Protein AF-A0A8H4KH65-F1 (afdb_monomer_lite)

pLDDT: mean 77.65, std 18.25, range [26.5, 96.94]

Organism: NCBI:txid2364996

Foldseek 3Di:
DDDDDDPDDDDDDDPPVPPDPQDADDALQDHPDDGDADQADPDVVSLVVRLVVLLVSLVVLLVVLLVCLLVLNDDPVSLVSSLVVLVVRLVSSLNRLVVHLVVVLVVLVVVLVVVVVVCVVPDDDPVNVVVNVVSVVVSVVVNVVSVVVSVVSSVSSVVSSVVSVVSSVQSNCSSVVDDGPD

Sequence (182 aa):
MVRVLNASEHGDITPHNFENPEFLSFNLLRPEEPIIVPSNYVSHEQMDESIDFVIQQMKDAREEFRIQGAKSLLNTDQVCNTIEMAKIIVEAINMSVQRYYDAREEGLRVRCQREYAAVTKTGLTKHWKRAVITFRYCMDARSKLYSIKRYKRIHDLEDALDKLKKYSQEALFVSAGNEPNW

Structure (mmCIF, N/CA/C/O backbone):
data_AF-A0A8H4KH65-F1
#
_entry.id   AF-A0A8H4KH65-F1
#
loop_
_atom_site.group_PDB
_atom_site.id
_atom_site.type_symbol
_atom_site.label_atom_id
_atom_site.label_alt_id
_atom_site.label_comp_id
_atom_site.label_asym_id
_atom_site.label_entity_id
_atom_site.label_seq_id
_atom_site.pdbx_PDB_ins_code
_atom_site.Cartn_x
_atom_site.Cartn_y
_atom_site.Cartn_z
_atom_site.occupancy
_atom_site.B_iso_or_equiv
_atom_site.auth_seq_id
_atom_site.auth_comp_id
_atom_site.auth_asym_id
_atom_site.auth_atom_id
_atom_site.pdbx_PDB_model_num
ATOM 1 N N . MET A 1 1 ? -13.230 -17.160 0.260 1.00 26.64 1 MET A N 1
ATOM 2 C CA . MET A 1 1 ? -13.417 -16.909 -1.185 1.00 26.64 1 MET A CA 1
ATOM 3 C C . MET A 1 1 ? -12.131 -16.264 -1.690 1.00 26.64 1 MET A C 1
ATOM 5 O O . MET A 1 1 ? -11.896 -15.095 -1.413 1.00 26.64 1 MET A O 1
ATOM 9 N N . VAL A 1 2 ? -11.233 -17.075 -2.251 1.00 3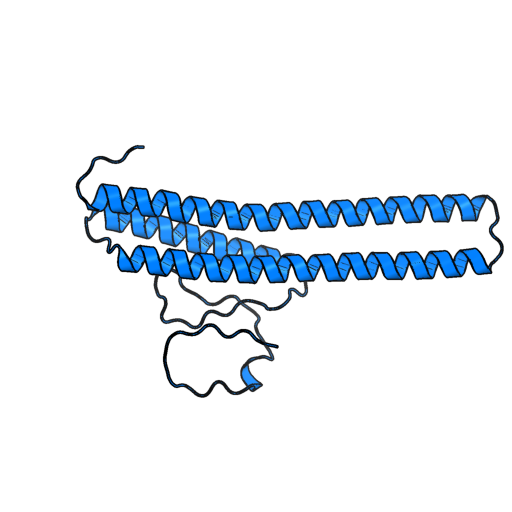6.28 2 VAL A N 1
ATOM 10 C CA . VAL A 1 2 ? -9.889 -16.680 -2.712 1.00 36.28 2 VAL A CA 1
ATOM 11 C C . VAL A 1 2 ? -10.024 -16.157 -4.143 1.00 36.28 2 VAL A C 1
ATOM 13 O O . VAL A 1 2 ? -10.674 -16.811 -4.953 1.00 36.28 2 VAL A O 1
ATOM 16 N N . ARG A 1 3 ? -9.458 -14.988 -4.462 1.00 26.50 3 ARG A N 1
ATOM 17 C CA . ARG A 1 3 ? -9.244 -14.581 -5.859 1.00 26.50 3 ARG A CA 1
ATOM 18 C C . ARG A 1 3 ? -7.805 -14.926 -6.212 1.00 26.50 3 ARG A C 1
ATOM 20 O O . ARG A 1 3 ? -6.888 -14.269 -5.738 1.00 26.50 3 ARG A O 1
ATOM 27 N N . VAL A 1 4 ? -7.647 -15.987 -6.992 1.00 31.11 4 VAL A N 1
ATOM 28 C CA . VAL A 1 4 ? -6.409 -16.321 -7.695 1.00 31.11 4 VAL A CA 1
ATOM 29 C C . VAL A 1 4 ? -6.458 -15.558 -9.016 1.00 31.11 4 VAL A C 1
ATOM 31 O O . VAL A 1 4 ? -7.420 -15.712 -9.766 1.00 31.11 4 VAL A O 1
ATOM 34 N N . LEU A 1 5 ? -5.471 -14.712 -9.283 1.00 30.22 5 LEU A N 1
ATOM 35 C CA . LEU A 1 5 ? -5.220 -14.173 -10.617 1.00 30.22 5 LEU A CA 1
ATOM 36 C C . LEU A 1 5 ? -3.879 -14.750 -11.055 1.00 30.22 5 LEU A C 1
ATOM 38 O O . LEU A 1 5 ? -2.852 -14.199 -10.689 1.00 30.22 5 LEU A O 1
ATOM 42 N N . ASN A 1 6 ? -3.899 -15.868 -11.783 1.00 32.19 6 ASN A N 1
ATOM 43 C CA . ASN A 1 6 ? -2.717 -16.375 -12.476 1.00 32.19 6 ASN A CA 1
ATOM 44 C C . ASN A 1 6 ? -3.044 -16.539 -13.958 1.00 32.19 6 ASN A C 1
ATOM 46 O O . ASN A 1 6 ? -4.013 -17.208 -14.324 1.00 32.19 6 ASN A O 1
ATOM 50 N N . ALA A 1 7 ? -2.216 -15.911 -14.788 1.00 33.25 7 ALA A N 1
ATOM 51 C CA . ALA A 1 7 ? -2.136 -16.184 -16.207 1.00 33.25 7 ALA A CA 1
ATOM 52 C C . ALA A 1 7 ? -1.475 -17.560 -16.411 1.00 33.25 7 ALA A C 1
ATOM 54 O O . ALA A 1 7 ? -0.380 -17.806 -15.920 1.00 33.25 7 ALA A O 1
ATOM 55 N N . SER A 1 8 ? -2.213 -18.430 -17.104 1.00 31.98 8 SER A N 1
ATOM 56 C CA . SER A 1 8 ? -1.814 -19.669 -17.794 1.00 31.98 8 SER A CA 1
ATOM 57 C C . SER A 1 8 ? -1.006 -20.757 -17.055 1.00 31.98 8 SER A C 1
ATOM 59 O O . SER A 1 8 ? 0.205 -20.677 -16.905 1.00 31.98 8 SER A O 1
ATOM 61 N N . GLU A 1 9 ? -1.746 -21.842 -16.787 1.00 35.41 9 GLU A N 1
ATOM 62 C CA . GLU A 1 9 ? -1.430 -23.269 -17.010 1.00 35.41 9 GLU A CA 1
ATOM 63 C C . GLU A 1 9 ? -0.466 -24.054 -16.083 1.00 35.41 9 GLU A C 1
ATOM 65 O O . GLU A 1 9 ? 0.752 -23.967 -16.137 1.00 35.41 9 GLU A O 1
ATOM 70 N N . HIS A 1 10 ? -1.114 -24.964 -15.337 1.00 37.06 10 HIS A N 1
ATOM 71 C CA . HIS A 1 10 ? -0.695 -26.324 -14.955 1.00 37.06 10 HIS A CA 1
ATOM 72 C C . HIS A 1 10 ? 0.472 -26.526 -13.970 1.00 37.06 10 HIS A C 1
ATOM 74 O O . HIS A 1 10 ? 1.540 -27.025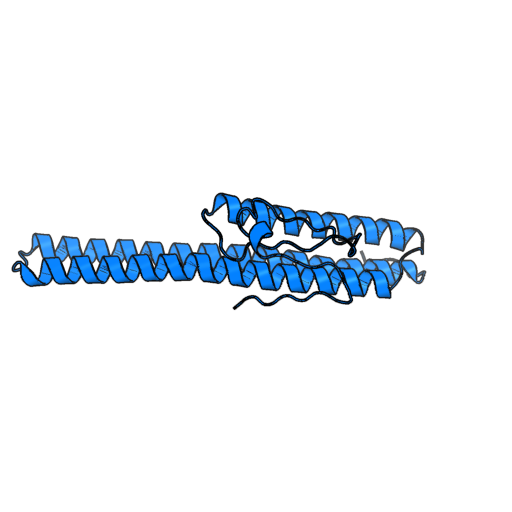 -14.306 1.00 37.06 10 HIS A O 1
ATOM 80 N N . GLY A 1 11 ? 0.151 -26.342 -12.687 1.00 30.42 11 GLY A N 1
ATOM 81 C CA . GLY A 1 11 ? 0.718 -27.107 -11.574 1.00 30.42 11 GLY A CA 1
ATOM 82 C C . GLY A 1 11 ? -0.317 -27.174 -10.452 1.00 30.42 11 GLY A C 1
ATOM 83 O O . GLY A 1 11 ? -0.810 -26.131 -10.030 1.00 30.42 11 GLY A O 1
ATOM 84 N N . ASP A 1 12 ? -0.717 -28.373 -10.026 1.00 30.61 12 ASP A N 1
ATOM 85 C CA . ASP A 1 12 ? -1.780 -28.576 -9.034 1.00 30.61 12 ASP A CA 1
ATOM 86 C C . ASP A 1 12 ? -1.446 -27.894 -7.697 1.00 30.61 12 ASP A C 1
ATOM 88 O O . ASP A 1 12 ? -0.604 -28.342 -6.918 1.00 30.61 12 ASP A O 1
ATOM 92 N N . ILE A 1 13 ? -2.133 -26.784 -7.423 1.00 39.84 13 ILE A N 1
ATOM 93 C CA . ILE A 1 13 ? -2.012 -26.017 -6.182 1.00 39.84 13 ILE A CA 1
ATOM 94 C C . ILE A 1 13 ? -2.867 -26.712 -5.116 1.00 39.84 13 ILE A C 1
ATOM 96 O O . ILE A 1 13 ? -4.071 -26.473 -5.008 1.00 39.84 13 ILE A O 1
ATOM 100 N N . THR A 1 14 ? -2.267 -27.595 -4.317 1.00 32.28 14 THR A N 1
ATOM 101 C CA . THR A 1 14 ? -2.968 -28.234 -3.194 1.00 32.28 14 THR A CA 1
ATOM 102 C C . THR A 1 14 ? -3.148 -27.281 -2.000 1.00 32.28 14 THR A C 1
ATOM 104 O O . THR A 1 14 ? -2.234 -26.517 -1.681 1.00 32.28 14 THR A O 1
ATOM 107 N N . PRO A 1 15 ? -4.281 -27.363 -1.270 1.00 38.44 15 PRO A N 1
ATOM 108 C CA . PRO A 1 15 ? -4.641 -26.455 -0.171 1.00 38.44 15 PRO A CA 1
ATOM 109 C C . PRO A 1 15 ? -3.705 -26.495 1.050 1.00 38.44 15 PRO A C 1
ATOM 111 O O . PRO A 1 15 ? -3.820 -25.640 1.923 1.00 38.44 15 PRO A O 1
ATOM 114 N N . HIS A 1 16 ? -2.756 -27.434 1.106 1.00 30.50 16 HIS A N 1
ATOM 115 C CA . HIS A 1 16 ? -1.819 -27.559 2.224 1.00 30.50 16 HIS A CA 1
ATOM 116 C C . HIS A 1 16 ? -0.706 -26.492 2.231 1.00 30.50 16 HIS A C 1
ATOM 118 O O . HIS A 1 16 ? -0.063 -26.295 3.256 1.00 30.50 16 HIS A O 1
ATOM 124 N N . ASN A 1 17 ? -0.521 -25.744 1.135 1.00 34.38 17 ASN A N 1
ATOM 125 C CA . ASN A 1 17 ? 0.489 -24.678 1.041 1.00 34.38 17 ASN A CA 1
ATOM 126 C C . ASN A 1 17 ? 0.037 -23.329 1.645 1.00 34.38 17 ASN A C 1
ATOM 128 O O . ASN A 1 17 ? 0.788 -22.358 1.605 1.00 34.38 17 ASN A O 1
ATOM 132 N N . PHE A 1 18 ? -1.179 -23.242 2.198 1.00 40.06 18 PHE A N 1
ATOM 133 C CA . PHE A 1 18 ? -1.755 -21.998 2.737 1.00 40.06 18 PHE A CA 1
ATOM 134 C C . PHE A 1 18 ? -1.609 -21.833 4.258 1.00 40.06 18 PHE A C 1
ATOM 136 O O . PHE A 1 18 ? -2.104 -20.851 4.810 1.00 40.06 18 PHE A O 1
ATOM 143 N N . GLU A 1 19 ? -0.938 -22.761 4.944 1.00 32.88 19 GLU A N 1
ATOM 144 C CA . GLU A 1 19 ? -0.814 -22.730 6.409 1.00 32.88 19 GLU A CA 1
ATOM 145 C C . GLU A 1 19 ? 0.396 -21.924 6.917 1.00 32.88 19 GLU A C 1
ATOM 147 O O . GLU A 1 19 ? 0.516 -21.729 8.122 1.00 32.88 19 GLU A O 1
ATOM 152 N N . ASN A 1 20 ? 1.238 -21.378 6.026 1.00 41.12 20 ASN A N 1
ATOM 153 C CA . ASN A 1 20 ? 2.309 -20.438 6.390 1.00 41.12 20 ASN A CA 1
ATOM 154 C C . ASN A 1 20 ? 2.681 -19.479 5.234 1.00 41.12 20 ASN A C 1
ATOM 156 O O . ASN A 1 20 ? 3.575 -19.790 4.448 1.00 41.12 20 ASN A O 1
ATOM 160 N N . PRO A 1 21 ? 2.053 -18.295 5.099 1.00 45.81 21 PRO A N 1
ATOM 161 C CA . PRO A 1 21 ? 2.545 -17.244 4.221 1.00 45.81 21 PRO A CA 1
ATOM 162 C C . PRO A 1 21 ? 3.339 -16.247 5.071 1.00 45.81 21 PRO A C 1
ATOM 164 O O . PRO A 1 21 ? 2.834 -15.171 5.392 1.00 45.81 21 PRO A O 1
ATOM 167 N N . GLU A 1 22 ? 4.544 -16.609 5.517 1.00 49.09 22 GLU A N 1
ATOM 168 C CA . GLU A 1 22 ? 5.315 -15.666 6.338 1.00 49.09 22 GLU A CA 1
ATOM 169 C C . GLU A 1 22 ? 5.869 -14.482 5.530 1.00 49.09 22 GLU A C 1
ATOM 171 O O . GLU A 1 22 ? 6.110 -13.444 6.136 1.00 49.09 22 GLU A O 1
ATOM 176 N N . PHE A 1 23 ? 5.965 -14.529 4.190 1.00 55.19 23 PHE A N 1
ATOM 177 C CA . PHE A 1 23 ? 6.558 -13.417 3.427 1.00 55.19 23 PHE A CA 1
ATOM 178 C C . PHE A 1 23 ? 5.943 -13.171 2.044 1.00 55.19 23 PHE A C 1
ATOM 180 O O . PHE A 1 23 ? 5.405 -14.077 1.405 1.00 55.19 23 PHE A O 1
ATOM 187 N N . LEU A 1 24 ? 6.060 -11.917 1.586 1.00 60.28 24 LEU A N 1
ATOM 188 C CA . LEU A 1 24 ? 5.902 -11.545 0.182 1.00 60.28 24 LEU A CA 1
ATOM 189 C C . LEU A 1 24 ? 7.021 -12.204 -0.635 1.00 60.28 24 LEU A C 1
ATOM 191 O O . LEU A 1 24 ? 8.197 -12.034 -0.321 1.00 60.28 24 LEU A O 1
ATOM 195 N N . SER A 1 25 ? 6.664 -12.905 -1.707 1.00 62.88 25 SER A N 1
ATOM 196 C CA . SER A 1 25 ? 7.619 -13.400 -2.700 1.00 62.88 25 SER A CA 1
ATOM 197 C C . SER A 1 25 ? 7.142 -12.972 -4.078 1.00 62.88 25 SER A C 1
ATOM 199 O O . SER A 1 25 ? 6.142 -13.482 -4.568 1.00 62.88 25 SER A O 1
ATOM 201 N N . PHE A 1 26 ? 7.792 -11.977 -4.671 1.00 68.62 26 PHE A N 1
ATOM 202 C CA . PHE A 1 26 ? 7.617 -11.628 -6.079 1.00 68.62 26 PHE A CA 1
ATOM 203 C C . PHE A 1 26 ? 8.792 -10.770 -6.535 1.00 68.62 26 PHE A C 1
ATOM 205 O O . PHE A 1 26 ? 9.340 -9.979 -5.759 1.00 68.62 26 PHE A O 1
ATOM 212 N N . ASN A 1 27 ? 9.115 -10.852 -7.821 1.00 75.62 27 ASN A N 1
ATOM 213 C CA . ASN A 1 27 ? 10.075 -9.974 -8.462 1.00 75.62 27 ASN A CA 1
ATOM 214 C C . ASN A 1 27 ? 9.400 -9.218 -9.608 1.00 75.62 27 ASN A C 1
ATOM 216 O O . ASN A 1 27 ? 9.026 -9.801 -10.620 1.00 75.62 27 ASN A O 1
ATOM 220 N N . LEU A 1 28 ? 9.269 -7.896 -9.471 1.00 77.25 28 LEU A N 1
ATOM 221 C CA . LEU A 1 28 ? 8.641 -7.055 -10.500 1.00 77.25 28 LEU A CA 1
ATOM 222 C C . LEU A 1 28 ? 9.363 -7.110 -11.855 1.00 77.25 28 LEU A C 1
ATOM 224 O O . LEU A 1 28 ? 8.748 -6.844 -12.888 1.00 77.25 28 LEU A O 1
ATOM 228 N N . LEU A 1 29 ? 10.651 -7.459 -11.847 1.00 69.69 29 LEU A N 1
ATOM 229 C CA . LEU A 1 29 ? 11.484 -7.608 -13.038 1.00 69.69 29 LEU A CA 1
ATOM 230 C C . LEU A 1 29 ? 11.491 -9.045 -13.582 1.00 69.69 29 LEU A C 1
ATOM 232 O O . LEU A 1 29 ? 12.012 -9.272 -14.672 1.00 69.69 29 LEU A O 1
ATOM 236 N N . ARG A 1 30 ? 10.939 -10.017 -12.841 1.00 69.88 30 ARG A N 1
ATOM 237 C CA . ARG A 1 30 ? 10.844 -11.434 -13.229 1.00 69.88 30 ARG A CA 1
ATOM 238 C C . ARG A 1 30 ? 9.451 -11.979 -12.864 1.00 69.88 30 ARG A C 1
ATOM 240 O O . ARG A 1 30 ? 9.294 -12.562 -11.793 1.00 69.88 30 ARG A O 1
ATOM 247 N N . PRO A 1 31 ? 8.450 -11.804 -13.754 1.00 6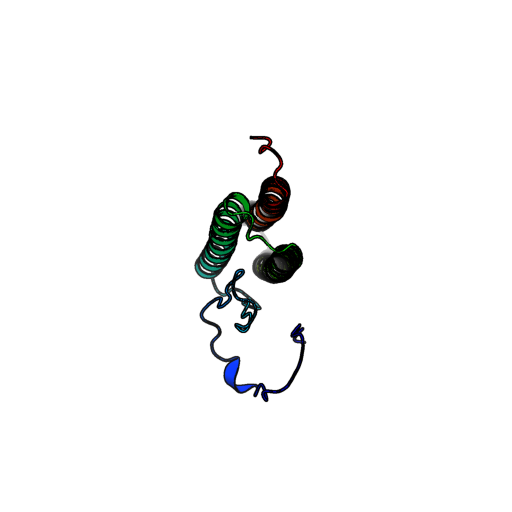2.19 31 PRO A N 1
ATOM 248 C CA . PRO A 1 31 ? 7.043 -12.152 -13.506 1.00 62.19 31 PRO A CA 1
ATOM 249 C C . PRO A 1 31 ? 6.773 -13.637 -13.244 1.00 62.19 31 PRO A C 1
ATOM 251 O O . PRO A 1 31 ? 5.670 -13.997 -12.852 1.00 62.19 31 PRO A O 1
ATOM 254 N N . GLU A 1 32 ? 7.741 -14.501 -13.547 1.00 64.44 32 GLU A N 1
ATOM 255 C CA . GLU A 1 32 ? 7.579 -15.958 -13.540 1.00 64.44 32 GLU A CA 1
ATOM 256 C C . GLU A 1 32 ? 7.469 -16.538 -12.120 1.00 64.44 32 GLU A C 1
ATOM 258 O O . GLU A 1 32 ? 7.088 -17.694 -11.943 1.00 64.44 32 GLU A O 1
ATOM 263 N N . GLU A 1 33 ? 7.786 -15.743 -11.096 1.00 64.62 33 GLU A N 1
ATOM 264 C CA . GLU A 1 33 ? 7.677 -16.150 -9.700 1.00 64.62 33 GLU A CA 1
ATOM 265 C C . GLU A 1 33 ? 6.241 -15.980 -9.168 1.00 64.62 33 GLU A C 1
ATOM 267 O O . GLU A 1 33 ? 5.591 -14.961 -9.421 1.00 64.62 33 GLU A O 1
ATOM 272 N N . PRO A 1 34 ? 5.729 -16.949 -8.386 1.00 61.94 34 PRO A N 1
ATOM 273 C CA . PRO A 1 34 ? 4.382 -16.880 -7.837 1.00 61.94 34 PRO A CA 1
ATOM 274 C C . PRO A 1 34 ? 4.241 -15.697 -6.877 1.00 61.94 34 PRO A C 1
ATOM 276 O O . PRO A 1 34 ? 4.957 -15.613 -5.881 1.00 61.94 34 PRO A O 1
ATOM 279 N N . ILE A 1 35 ? 3.265 -14.826 -7.143 1.00 66.25 35 ILE A N 1
ATOM 280 C CA . ILE A 1 35 ? 2.961 -13.664 -6.306 1.00 66.25 35 ILE A CA 1
ATOM 281 C C . ILE A 1 35 ? 2.209 -14.123 -5.053 1.00 66.25 35 ILE A C 1
ATOM 283 O O . ILE A 1 35 ? 1.025 -14.467 -5.106 1.00 66.25 35 ILE A O 1
ATOM 287 N N . ILE A 1 36 ? 2.877 -14.079 -3.903 1.00 68.69 36 ILE A N 1
ATOM 288 C CA . ILE A 1 36 ? 2.250 -14.348 -2.604 1.00 68.69 36 ILE A CA 1
ATOM 289 C C . ILE A 1 36 ? 2.008 -13.015 -1.900 1.00 68.69 36 ILE A C 1
ATOM 291 O O . ILE A 1 36 ? 2.962 -12.332 -1.543 1.00 68.69 36 ILE A O 1
ATOM 295 N N . VAL A 1 37 ? 0.737 -12.646 -1.691 1.00 68.69 37 VAL A N 1
ATOM 296 C CA . VAL A 1 37 ? 0.342 -11.468 -0.896 1.00 68.69 37 VAL A CA 1
ATOM 297 C C . VAL A 1 37 ? -0.446 -11.909 0.341 1.00 68.69 37 VAL A C 1
ATOM 299 O O . VAL A 1 37 ? -1.414 -12.666 0.204 1.00 68.69 37 VAL A O 1
ATOM 302 N N . PRO A 1 38 ? -0.099 -11.420 1.548 1.00 70.25 38 PRO A N 1
ATOM 303 C CA . PRO A 1 38 ? -0.863 -11.690 2.756 1.00 70.25 38 PRO A CA 1
ATOM 304 C C . PRO A 1 38 ? -2.324 -11.268 2.603 1.00 70.25 38 PRO A C 1
ATOM 306 O O . PRO A 1 38 ? -2.636 -10.114 2.305 1.00 70.25 38 PRO A O 1
ATOM 309 N N . SER A 1 39 ? -3.241 -12.203 2.856 1.00 72.19 39 SER A N 1
ATOM 310 C CA . SER A 1 39 ? -4.686 -11.935 2.799 1.00 72.19 39 SER A CA 1
ATOM 311 C C . SER A 1 39 ? -5.202 -11.128 3.995 1.00 72.19 39 SER A C 1
ATOM 313 O O . SER A 1 39 ? -6.261 -10.503 3.901 1.00 72.19 39 SER A O 1
ATOM 315 N N . ASN A 1 40 ? -4.459 -11.169 5.107 1.00 76.69 40 ASN A N 1
ATOM 316 C CA . ASN A 1 40 ? -4.659 -10.417 6.339 1.00 76.69 40 ASN A CA 1
ATOM 317 C C . ASN A 1 40 ? -3.310 -10.261 7.052 1.00 76.69 40 ASN A C 1
ATOM 319 O O . ASN A 1 40 ? -2.470 -11.155 6.984 1.00 76.69 40 ASN A O 1
ATOM 323 N N . TYR A 1 41 ? -3.150 -9.167 7.792 1.00 83.19 41 TYR A N 1
ATOM 324 C CA . TYR A 1 41 ? -1.984 -8.942 8.644 1.00 83.19 41 TYR A CA 1
ATOM 325 C C . TYR A 1 41 ? -2.291 -9.289 10.101 1.00 83.19 41 TYR A C 1
ATOM 327 O O . TYR A 1 41 ? -3.364 -8.959 10.619 1.00 83.19 41 TYR A O 1
ATOM 335 N N . VAL A 1 42 ? -1.343 -9.927 10.786 1.00 82.12 42 VAL A N 1
ATOM 336 C CA . VAL A 1 42 ? -1.470 -10.223 12.221 1.00 82.12 42 VAL A CA 1
ATOM 337 C C . VAL A 1 42 ? -1.080 -8.991 13.038 1.00 82.12 42 VAL A C 1
ATOM 339 O O . VAL A 1 42 ? -1.814 -8.565 13.940 1.00 82.12 42 VAL A O 1
ATOM 342 N N . SER A 1 43 ? 0.030 -8.357 12.660 1.00 84.56 43 SER A N 1
ATOM 343 C CA . SER A 1 43 ? 0.621 -7.207 13.342 1.00 84.56 43 SER A CA 1
ATOM 344 C C . SER A 1 43 ? 0.824 -6.018 12.395 1.00 84.56 43 SER A C 1
ATOM 346 O O . SER A 1 43 ? 0.658 -6.132 11.180 1.00 84.56 43 SER A O 1
ATOM 348 N N . HIS A 1 44 ? 1.128 -4.849 12.962 1.00 86.75 44 HIS A N 1
ATOM 349 C CA . HIS A 1 44 ? 1.424 -3.667 12.150 1.00 86.75 44 HIS A CA 1
ATOM 350 C C . HIS A 1 44 ? 2.853 -3.698 11.614 1.00 86.75 44 HIS A C 1
ATOM 352 O O . HIS A 1 44 ? 3.100 -3.157 10.550 1.00 86.75 44 HIS A O 1
ATOM 358 N N . GLU A 1 45 ? 3.753 -4.374 12.319 1.00 87.25 45 GLU A N 1
ATOM 359 C CA . GLU A 1 45 ? 5.135 -4.608 11.925 1.00 87.25 45 GLU A CA 1
ATOM 360 C C . GLU A 1 45 ? 5.186 -5.428 10.633 1.00 87.25 45 GLU A C 1
ATOM 362 O O . GLU A 1 45 ? 5.755 -4.973 9.650 1.00 87.25 45 GLU A O 1
ATOM 367 N N . GLN A 1 46 ? 4.460 -6.550 10.577 1.00 85.44 46 GLN A N 1
ATOM 368 C CA . GLN A 1 46 ? 4.362 -7.386 9.373 1.00 85.44 46 GLN A CA 1
ATOM 369 C C . GLN A 1 46 ? 3.782 -6.613 8.174 1.00 85.44 46 GLN A C 1
ATOM 371 O O . GLN A 1 46 ? 4.178 -6.807 7.024 1.00 85.44 46 GLN A O 1
ATOM 376 N N . MET A 1 47 ? 2.808 -5.740 8.445 1.00 88.50 47 MET A N 1
ATOM 377 C CA . MET A 1 47 ? 2.215 -4.868 7.435 1.00 88.50 47 MET A CA 1
ATOM 378 C C . MET A 1 47 ? 3.226 -3.849 6.911 1.00 88.50 47 MET A C 1
ATOM 380 O O . MET A 1 47 ? 3.312 -3.660 5.702 1.00 88.50 47 MET A O 1
ATOM 384 N N . ASP A 1 48 ? 3.964 -3.199 7.808 1.00 89.81 48 ASP A N 1
ATOM 385 C CA . ASP A 1 48 ? 4.954 -2.185 7.454 1.00 89.81 48 ASP A CA 1
ATOM 386 C C . ASP A 1 48 ? 6.113 -2.817 6.670 1.00 89.81 48 ASP A C 1
ATOM 388 O O . ASP A 1 48 ? 6.460 -2.311 5.610 1.00 89.81 48 ASP A O 1
ATOM 392 N N . GLU A 1 49 ? 6.601 -3.989 7.085 1.00 89.12 49 GLU A N 1
ATOM 393 C CA . GLU A 1 49 ? 7.602 -4.773 6.345 1.00 89.12 49 GLU A CA 1
ATOM 394 C C . GLU A 1 49 ? 7.132 -5.128 4.930 1.00 89.12 49 GLU A C 1
ATOM 396 O O . GLU A 1 49 ? 7.885 -5.009 3.965 1.00 89.12 49 GLU A O 1
ATOM 401 N N . SER A 1 50 ? 5.866 -5.529 4.788 1.00 88.06 50 SER A N 1
ATOM 402 C CA . SER A 1 50 ? 5.289 -5.857 3.484 1.00 88.06 50 SER A CA 1
ATOM 403 C C . SER A 1 50 ? 5.194 -4.627 2.580 1.00 88.06 50 SER A C 1
ATOM 405 O O . SER A 1 50 ? 5.529 -4.691 1.399 1.00 88.06 50 SER A O 1
ATOM 407 N N . ILE A 1 51 ? 4.764 -3.491 3.132 1.00 90.69 51 ILE A N 1
ATOM 408 C CA . ILE A 1 51 ? 4.703 -2.216 2.409 1.00 90.69 51 ILE A CA 1
ATOM 409 C C . ILE A 1 51 ? 6.104 -1.787 1.970 1.00 90.69 51 ILE A C 1
ATOM 411 O O . ILE A 1 51 ? 6.307 -1.487 0.793 1.00 90.69 51 ILE A O 1
ATOM 415 N N . ASP A 1 52 ? 7.070 -1.803 2.886 1.00 91.25 52 ASP A N 1
ATOM 416 C CA . ASP A 1 52 ? 8.450 -1.405 2.619 1.00 91.25 52 ASP A CA 1
ATOM 417 C C . ASP A 1 52 ? 9.091 -2.296 1.552 1.00 91.25 52 ASP A C 1
ATOM 419 O O . ASP A 1 52 ? 9.735 -1.783 0.633 1.00 91.25 52 ASP A O 1
ATOM 423 N N . PHE A 1 53 ? 8.850 -3.610 1.607 1.00 90.44 53 PHE A N 1
ATOM 424 C CA . PHE A 1 53 ? 9.300 -4.551 0.585 1.00 90.44 53 PHE A CA 1
ATOM 425 C C . PHE A 1 53 ? 8.754 -4.187 -0.799 1.00 90.44 53 PHE A C 1
ATOM 427 O O . PHE A 1 53 ? 9.521 -4.073 -1.753 1.00 90.44 53 PHE A O 1
ATOM 434 N N . VAL A 1 54 ? 7.447 -3.940 -0.929 1.00 90.25 54 VAL A N 1
ATOM 435 C CA . VAL A 1 54 ? 6.845 -3.578 -2.226 1.00 90.25 54 VAL A CA 1
ATOM 436 C C . VAL A 1 54 ? 7.385 -2.252 -2.743 1.00 90.25 54 VAL A C 1
ATOM 438 O O . VAL A 1 54 ? 7.732 -2.146 -3.920 1.00 90.25 54 VAL A O 1
ATOM 441 N N . ILE A 1 55 ? 7.499 -1.248 -1.874 1.00 94.06 55 ILE A N 1
ATOM 442 C CA . ILE A 1 55 ? 8.079 0.048 -2.235 1.00 94.06 55 ILE A CA 1
ATOM 443 C C . ILE A 1 55 ? 9.522 -0.131 -2.717 1.00 94.06 55 ILE A C 1
ATOM 445 O O . ILE A 1 55 ? 9.931 0.531 -3.675 1.00 94.06 55 ILE A O 1
ATOM 449 N N . GLN A 1 56 ? 10.293 -1.017 -2.084 1.00 92.25 56 GLN A N 1
ATOM 450 C CA . GLN A 1 56 ? 11.658 -1.315 -2.501 1.00 92.25 56 GLN A CA 1
ATOM 451 C C . GLN A 1 56 ? 11.700 -2.019 -3.860 1.00 92.25 56 GLN A C 1
ATOM 453 O O . GLN A 1 56 ? 12.410 -1.551 -4.744 1.00 92.25 56 GLN A O 1
ATOM 458 N N . GLN A 1 57 ? 10.852 -3.023 -4.095 1.00 90.31 57 GLN A N 1
ATOM 459 C CA . GLN A 1 57 ? 10.745 -3.674 -5.406 1.00 90.31 57 GLN A CA 1
ATOM 460 C C . GLN A 1 57 ? 10.401 -2.670 -6.517 1.00 90.31 57 GLN A C 1
ATOM 462 O O . GLN A 1 57 ? 10.959 -2.730 -7.612 1.00 90.31 57 GLN A O 1
ATOM 467 N N . MET A 1 58 ? 9.513 -1.706 -6.247 1.00 93.62 58 MET A N 1
ATOM 468 C CA . MET A 1 58 ? 9.200 -0.642 -7.207 1.00 93.62 58 MET A CA 1
ATOM 469 C C . MET A 1 58 ? 10.377 0.313 -7.423 1.00 93.62 58 MET A C 1
ATOM 471 O O . MET A 1 58 ? 10.596 0.761 -8.546 1.00 93.62 58 MET A O 1
ATOM 475 N N . LYS A 1 59 ? 11.140 0.645 -6.374 1.00 93.56 59 LYS A N 1
ATOM 476 C CA . LYS A 1 59 ? 12.368 1.447 -6.500 1.00 93.56 59 LYS A CA 1
ATOM 477 C C . LYS A 1 59 ? 13.386 0.750 -7.396 1.00 93.56 59 LYS A C 1
ATOM 479 O O . LYS A 1 59 ? 13.892 1.395 -8.311 1.00 93.56 59 LYS A O 1
ATOM 484 N N . ASP A 1 60 ? 13.625 -0.533 -7.159 1.00 92.38 60 ASP A N 1
ATOM 485 C CA . ASP A 1 60 ? 14.598 -1.332 -7.901 1.00 92.38 60 ASP A CA 1
ATOM 486 C C . ASP A 1 60 ? 14.175 -1.481 -9.368 1.00 92.38 60 ASP A C 1
ATOM 488 O O . ASP A 1 60 ? 14.984 -1.272 -10.270 1.00 92.38 60 ASP A O 1
ATOM 492 N N . ALA A 1 61 ? 12.881 -1.710 -9.626 1.00 90.31 61 ALA A N 1
ATOM 493 C CA . ALA A 1 61 ? 12.348 -1.761 -10.985 1.00 90.31 61 ALA A CA 1
ATOM 494 C C . ALA A 1 61 ? 12.544 -0.442 -11.754 1.00 90.31 61 ALA A C 1
ATOM 496 O O . ALA A 1 61 ? 12.938 -0.458 -12.919 1.00 90.31 61 ALA A O 1
ATOM 497 N N . ARG A 1 62 ? 12.320 0.713 -11.107 1.00 92.81 62 ARG A N 1
ATOM 498 C CA . ARG A 1 62 ? 12.572 2.027 -11.731 1.00 92.81 62 ARG A CA 1
ATOM 499 C C . ARG A 1 62 ? 14.036 2.216 -12.099 1.00 92.81 62 ARG A C 1
ATOM 501 O O . ARG A 1 62 ? 14.321 2.751 -13.166 1.00 92.81 62 ARG A O 1
ATOM 508 N N . GLU A 1 63 ? 14.945 1.824 -11.212 1.00 91.94 63 GLU A N 1
ATOM 509 C CA . GLU A 1 63 ? 16.376 1.967 -11.466 1.00 91.94 63 GLU A CA 1
ATOM 510 C C . GLU A 1 63 ? 16.822 1.068 -12.621 1.00 91.94 63 GLU A C 1
ATOM 512 O O . GLU A 1 63 ? 17.534 1.524 -13.516 1.00 91.94 63 GLU A O 1
ATOM 517 N N . GLU A 1 64 ? 16.321 -0.166 -12.678 1.00 89.94 64 GLU A N 1
ATOM 518 C CA . GLU A 1 64 ? 16.588 -1.066 -13.798 1.00 89.94 64 GLU A CA 1
ATOM 519 C C . GLU A 1 64 ? 16.060 -0.494 -15.121 1.00 89.94 64 GLU A C 1
ATOM 521 O O . GLU A 1 64 ? 16.785 -0.459 -16.117 1.00 89.94 64 GLU A O 1
ATOM 526 N N . PHE A 1 65 ? 14.836 0.043 -15.138 1.00 90.62 65 PHE A N 1
ATOM 527 C CA . PHE A 1 65 ? 14.293 0.698 -16.329 1.00 90.62 65 PHE A CA 1
ATOM 528 C C . PHE A 1 65 ? 15.114 1.905 -16.760 1.00 90.62 65 PHE A C 1
ATOM 530 O O . PHE A 1 65 ? 15.362 2.073 -17.952 1.00 90.62 65 PHE A O 1
ATOM 537 N N . ARG A 1 66 ? 15.598 2.716 -15.816 1.00 89.31 66 ARG A N 1
ATOM 538 C CA . ARG A 1 66 ? 16.490 3.842 -16.111 1.00 89.31 66 ARG A CA 1
ATOM 539 C C . ARG A 1 66 ? 17.782 3.365 -16.780 1.00 89.31 66 ARG A C 1
ATOM 541 O O . ARG A 1 66 ? 18.201 3.947 -17.781 1.00 89.31 66 ARG A O 1
ATOM 548 N N . ILE A 1 67 ? 18.400 2.303 -16.258 1.00 89.94 67 ILE A N 1
ATOM 549 C CA . ILE A 1 67 ? 19.634 1.717 -16.804 1.00 89.94 67 ILE A CA 1
ATOM 550 C C . ILE A 1 67 ? 19.395 1.140 -18.205 1.00 89.94 67 ILE A C 1
ATOM 552 O O . ILE A 1 67 ? 20.195 1.381 -19.111 1.00 89.94 67 ILE A O 1
ATOM 556 N N . GLN A 1 68 ? 18.313 0.385 -18.400 1.00 87.69 68 GLN A N 1
ATOM 557 C CA . GLN A 1 68 ? 17.975 -0.217 -19.693 1.00 87.69 68 GLN A CA 1
ATOM 558 C C . GLN A 1 68 ? 17.557 0.829 -20.727 1.00 87.69 68 GLN A C 1
ATOM 560 O O . GLN A 1 68 ? 17.977 0.740 -21.880 1.00 87.69 68 GLN A O 1
ATOM 565 N N . GLY A 1 69 ? 16.799 1.848 -20.318 1.00 87.19 69 GLY A N 1
ATOM 566 C CA . GLY A 1 69 ? 16.389 2.955 -21.177 1.00 87.19 69 GLY A CA 1
ATOM 567 C C . GLY A 1 69 ? 17.584 3.758 -21.685 1.00 87.19 69 GLY A C 1
ATOM 568 O O . GLY A 1 69 ? 17.687 4.010 -22.882 1.00 87.19 69 GLY A O 1
ATOM 569 N N . ALA A 1 70 ? 18.562 4.049 -20.821 1.00 86.94 70 ALA A N 1
ATOM 570 C CA . ALA A 1 70 ? 19.815 4.697 -21.226 1.00 86.94 70 ALA A CA 1
ATOM 571 C C . ALA A 1 70 ? 20.649 3.861 -22.217 1.00 86.94 70 ALA A C 1
ATOM 573 O O . ALA A 1 70 ? 21.446 4.412 -22.971 1.00 86.94 70 ALA A O 1
ATOM 574 N N . LYS A 1 71 ? 20.475 2.533 -22.218 1.00 88.88 71 LYS A N 1
ATOM 575 C CA . LYS A 1 71 ? 21.119 1.607 -23.165 1.00 88.88 71 LYS A CA 1
ATOM 576 C C . LYS A 1 71 ? 20.261 1.312 -24.401 1.00 88.88 71 LYS A C 1
ATOM 578 O O . LYS A 1 71 ? 20.687 0.522 -25.239 1.00 88.88 71 LYS A O 1
ATOM 583 N N . SER A 1 72 ? 19.066 1.898 -24.498 1.00 85.12 72 SER A N 1
ATOM 584 C CA . SER A 1 72 ? 18.087 1.624 -25.559 1.00 85.12 72 SER A CA 1
ATOM 585 C C . SER A 1 72 ? 17.659 0.148 -25.640 1.00 85.12 72 SER A C 1
ATOM 587 O O . SER A 1 72 ? 17.367 -0.368 -26.714 1.00 85.12 72 SER A O 1
ATOM 589 N N . LEU A 1 73 ? 17.646 -0.546 -24.496 1.00 84.56 73 LEU A N 1
ATOM 590 C CA . LEU A 1 73 ? 17.307 -1.972 -24.375 1.00 84.56 73 LEU A CA 1
ATOM 591 C C . LEU A 1 73 ? 15.896 -2.207 -23.820 1.00 84.56 73 LEU A C 1
ATOM 593 O O . LEU A 1 73 ? 15.497 -3.354 -23.627 1.00 84.56 73 LEU A O 1
ATOM 597 N N . LEU A 1 74 ? 15.162 -1.138 -23.510 1.00 86.19 74 LEU A N 1
ATOM 598 C CA . LEU A 1 74 ? 13.906 -1.231 -22.782 1.00 86.19 74 LEU A CA 1
ATOM 599 C C . LEU A 1 74 ? 12.758 -1.629 -23.718 1.00 86.19 74 LEU A C 1
ATOM 601 O O . LEU A 1 74 ? 12.468 -0.936 -24.693 1.00 86.19 74 LEU A O 1
ATOM 605 N N . ASN A 1 75 ? 12.076 -2.729 -23.397 1.00 86.25 75 ASN A N 1
ATOM 606 C CA . ASN A 1 75 ? 10.881 -3.162 -24.117 1.00 86.25 75 ASN A CA 1
ATOM 607 C C . ASN A 1 75 ? 9.615 -2.564 -23.474 1.00 86.25 75 ASN A C 1
ATOM 609 O O . ASN A 1 75 ? 9.431 -2.633 -22.258 1.00 86.25 75 ASN A O 1
ATOM 613 N N . THR A 1 76 ? 8.716 -2.022 -24.301 1.00 88.38 76 THR A N 1
ATOM 614 C CA . THR A 1 76 ? 7.424 -1.473 -23.855 1.00 88.38 76 THR A CA 1
ATOM 615 C C . THR A 1 76 ? 6.561 -2.537 -23.174 1.00 88.38 76 THR A C 1
ATOM 617 O O . THR A 1 76 ? 6.008 -2.269 -22.110 1.00 88.38 76 THR A O 1
ATOM 620 N N . ASP A 1 77 ? 6.508 -3.758 -23.714 1.00 86.62 77 ASP A N 1
ATOM 621 C CA . ASP A 1 77 ? 5.686 -4.839 -23.151 1.00 86.62 77 ASP A CA 1
ATOM 622 C C . ASP A 1 77 ? 6.165 -5.236 -21.750 1.00 86.62 77 ASP A C 1
ATOM 624 O O . ASP A 1 77 ? 5.366 -5.444 -20.837 1.00 86.62 77 ASP A O 1
ATOM 628 N N . GLN A 1 78 ? 7.486 -5.274 -21.551 1.00 84.38 78 GLN A N 1
ATOM 629 C CA . GLN A 1 78 ? 8.088 -5.564 -20.252 1.00 84.38 78 GLN A CA 1
ATOM 630 C C . GLN A 1 78 ? 7.707 -4.502 -19.215 1.00 84.38 78 GLN A C 1
ATOM 632 O O . GLN A 1 78 ? 7.307 -4.842 -18.103 1.00 84.38 78 GLN A O 1
ATOM 637 N N . VAL A 1 79 ? 7.774 -3.221 -19.587 1.00 88.25 79 VAL A N 1
ATOM 638 C CA . VAL A 1 79 ? 7.369 -2.110 -18.716 1.00 88.25 79 VAL A CA 1
ATOM 639 C C . VAL A 1 79 ? 5.884 -2.197 -18.361 1.00 88.25 79 VAL A C 1
ATOM 641 O O . VAL A 1 79 ? 5.525 -2.065 -17.189 1.00 88.25 79 VAL A O 1
ATOM 644 N N . CYS A 1 80 ? 5.020 -2.447 -19.347 1.00 87.38 80 CYS A N 1
ATOM 645 C CA . CYS A 1 80 ? 3.583 -2.599 -19.132 1.00 87.38 80 CYS A CA 1
ATOM 646 C C . CYS A 1 80 ? 3.269 -3.747 -18.164 1.00 87.38 80 CYS A C 1
ATOM 648 O O . CYS A 1 80 ? 2.544 -3.528 -17.192 1.00 87.38 80 CYS A O 1
ATOM 650 N N . ASN A 1 81 ? 3.879 -4.919 -18.363 1.00 86.81 81 ASN A N 1
ATOM 651 C CA . ASN A 1 81 ? 3.687 -6.084 -17.497 1.00 86.81 81 ASN A CA 1
ATOM 652 C C . ASN A 1 81 ? 4.133 -5.807 -16.054 1.00 86.81 81 ASN A C 1
ATOM 654 O O . ASN A 1 81 ? 3.417 -6.124 -15.104 1.00 86.81 81 ASN A O 1
ATOM 658 N N . THR A 1 82 ? 5.291 -5.167 -15.866 1.00 87.56 82 THR A N 1
ATOM 659 C CA . THR A 1 82 ? 5.776 -4.791 -14.532 1.00 87.56 82 THR A CA 1
ATOM 660 C C . THR A 1 82 ? 4.833 -3.807 -13.834 1.00 87.56 82 THR A C 1
ATOM 662 O O . THR A 1 82 ? 4.550 -3.969 -12.645 1.00 87.56 82 THR A O 1
ATOM 665 N N . ILE A 1 83 ? 4.313 -2.803 -14.549 1.00 90.56 83 ILE A N 1
ATOM 666 C CA . ILE A 1 83 ? 3.349 -1.839 -13.993 1.00 90.56 83 ILE A CA 1
ATOM 667 C C . ILE A 1 83 ? 2.033 -2.533 -13.621 1.00 90.56 83 ILE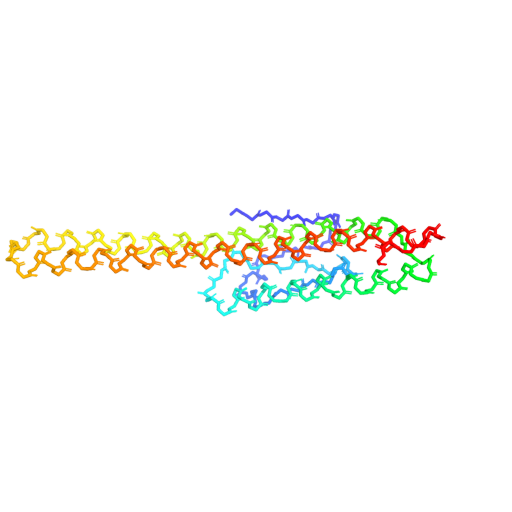 A C 1
ATOM 669 O O . ILE A 1 83 ? 1.467 -2.242 -12.564 1.00 90.56 83 ILE A O 1
ATOM 673 N N . GLU A 1 84 ? 1.540 -3.443 -14.460 1.00 89.25 84 GLU A N 1
ATOM 674 C CA . GLU A 1 84 ? 0.306 -4.185 -14.200 1.00 89.25 84 GLU A CA 1
ATOM 675 C C . GLU A 1 84 ? 0.434 -5.074 -12.959 1.00 89.25 84 GLU A C 1
ATOM 677 O O . GLU A 1 84 ? -0.416 -5.013 -12.067 1.00 89.25 84 GLU A O 1
ATOM 682 N N . MET A 1 85 ? 1.538 -5.811 -12.828 1.00 86.19 85 MET A N 1
ATOM 683 C CA . MET A 1 85 ? 1.815 -6.596 -11.622 1.00 86.19 85 MET A CA 1
ATOM 684 C C . MET A 1 85 ? 1.918 -5.720 -10.374 1.00 86.19 85 MET A C 1
ATOM 686 O O . MET A 1 85 ? 1.300 -6.023 -9.351 1.00 86.19 85 MET A O 1
ATOM 690 N N . ALA A 1 86 ? 2.649 -4.606 -10.454 1.00 88.62 86 ALA A N 1
ATOM 691 C CA . ALA A 1 86 ? 2.772 -3.662 -9.349 1.00 88.62 86 ALA A CA 1
ATOM 692 C C . ALA A 1 86 ? 1.400 -3.130 -8.902 1.00 88.62 86 ALA A C 1
ATOM 694 O O . ALA A 1 86 ? 1.139 -3.027 -7.703 1.00 88.62 86 ALA A O 1
ATOM 695 N N . LYS A 1 87 ? 0.497 -2.852 -9.850 1.00 91.38 87 LYS A N 1
ATOM 696 C CA . LYS A 1 87 ? -0.880 -2.437 -9.563 1.00 91.38 87 LYS A CA 1
ATOM 697 C C . LYS A 1 87 ? -1.663 -3.525 -8.825 1.00 91.38 87 LYS A C 1
ATOM 699 O O . LYS A 1 87 ? -2.266 -3.224 -7.798 1.00 91.38 87 LYS A O 1
ATOM 704 N N . ILE A 1 88 ? -1.623 -4.771 -9.301 1.00 87.62 88 ILE A N 1
ATOM 705 C CA . ILE A 1 88 ? -2.313 -5.906 -8.659 1.00 87.62 88 ILE A CA 1
ATOM 706 C C . ILE A 1 88 ? -1.836 -6.080 -7.212 1.00 87.62 88 ILE A C 1
ATOM 708 O O . ILE A 1 88 ? -2.647 -6.249 -6.300 1.00 87.62 88 ILE A O 1
ATOM 712 N N . ILE A 1 89 ? -0.524 -5.995 -6.988 1.00 87.62 89 ILE A N 1
ATOM 713 C CA . ILE A 1 89 ? 0.080 -6.148 -5.661 1.00 87.62 89 ILE A CA 1
ATOM 714 C C . ILE A 1 89 ? -0.338 -5.006 -4.729 1.00 87.62 89 ILE A C 1
ATOM 716 O O . ILE A 1 89 ? -0.741 -5.262 -3.594 1.00 87.62 89 ILE A O 1
ATOM 720 N N . VAL A 1 90 ? -0.299 -3.756 -5.201 1.00 90.44 90 VAL A N 1
ATOM 721 C CA . VAL A 1 90 ? -0.740 -2.591 -4.416 1.00 90.44 90 VAL A CA 1
ATOM 722 C C . VAL A 1 90 ? -2.213 -2.700 -4.050 1.00 90.44 90 VAL A C 1
ATOM 724 O O . VAL A 1 90 ? -2.564 -2.504 -2.889 1.00 90.44 90 VAL A O 1
ATOM 727 N N . GLU A 1 91 ? -3.077 -3.070 -4.996 1.00 89.62 91 GLU A N 1
ATOM 728 C CA . GLU A 1 91 ? -4.502 -3.278 -4.728 1.00 89.62 91 GLU A CA 1
ATOM 729 C C . GLU A 1 91 ? -4.722 -4.377 -3.678 1.00 89.62 91 GLU A C 1
ATOM 731 O O . GLU A 1 91 ? -5.509 -4.198 -2.742 1.00 89.62 91 GLU A O 1
ATOM 736 N N . ALA A 1 92 ? -3.994 -5.492 -3.782 1.00 86.62 92 ALA A N 1
ATOM 737 C CA . ALA A 1 92 ? -4.069 -6.587 -2.823 1.00 86.62 92 ALA A CA 1
ATOM 738 C C . ALA A 1 92 ? -3.638 -6.155 -1.413 1.00 86.62 92 ALA A C 1
ATOM 740 O O . ALA A 1 92 ? -4.358 -6.414 -0.444 1.00 86.62 92 ALA A O 1
ATOM 741 N N . ILE A 1 93 ? -2.516 -5.441 -1.286 1.00 88.38 93 ILE A N 1
ATOM 742 C CA . ILE A 1 93 ? -2.041 -4.950 0.012 1.00 88.38 93 ILE A CA 1
ATOM 743 C C . ILE A 1 93 ? -2.991 -3.895 0.576 1.00 88.38 93 ILE A C 1
ATOM 745 O O . ILE A 1 93 ? -3.336 -3.981 1.753 1.00 88.38 93 ILE A O 1
ATOM 749 N N . ASN A 1 94 ? -3.482 -2.958 -0.237 1.00 91.75 94 ASN A N 1
ATOM 750 C CA . ASN A 1 94 ? -4.446 -1.945 0.198 1.00 91.75 94 ASN A CA 1
ATOM 751 C C . ASN A 1 94 ? -5.718 -2.588 0.768 1.00 91.75 94 ASN A C 1
ATOM 753 O O . ASN A 1 94 ? -6.191 -2.180 1.831 1.00 91.75 94 ASN A O 1
ATOM 757 N N . MET A 1 95 ? -6.233 -3.647 0.133 1.00 89.19 95 MET A N 1
ATOM 758 C CA . MET A 1 95 ? -7.354 -4.421 0.678 1.00 89.19 95 MET A CA 1
ATOM 759 C C . MET A 1 95 ? -7.017 -5.064 2.031 1.00 89.19 95 MET A C 1
ATOM 761 O O . MET A 1 95 ? -7.835 -5.013 2.953 1.00 89.19 95 MET A O 1
ATOM 765 N N . SER A 1 96 ? -5.830 -5.652 2.182 1.00 87.44 96 SER A N 1
ATOM 766 C CA . SER A 1 96 ? -5.394 -6.271 3.443 1.00 87.44 96 SER A CA 1
ATOM 767 C C . SER A 1 96 ? -5.171 -5.242 4.559 1.00 87.44 96 SER A C 1
ATOM 769 O O . SER A 1 96 ? -5.556 -5.480 5.707 1.00 87.44 96 SER A O 1
ATOM 771 N N . VAL A 1 97 ? -4.628 -4.066 4.232 1.00 90.94 97 VAL A N 1
ATOM 772 C CA . VAL A 1 97 ? -4.485 -2.920 5.146 1.00 90.94 97 VAL A CA 1
ATOM 773 C C . VAL A 1 97 ? -5.859 -2.429 5.600 1.00 90.94 97 VAL A C 1
ATOM 775 O O . VAL A 1 97 ? -6.084 -2.246 6.798 1.00 90.94 97 VAL A O 1
ATOM 778 N N . GLN A 1 98 ? -6.802 -2.264 4.669 1.00 90.94 98 GLN A N 1
ATOM 779 C CA . GLN A 1 98 ? -8.173 -1.858 4.972 1.00 90.94 98 GLN A CA 1
ATOM 780 C C . GLN A 1 98 ? -8.829 -2.839 5.954 1.00 90.94 98 GLN A C 1
ATOM 782 O O . GLN A 1 98 ? -9.263 -2.433 7.033 1.00 90.94 98 GLN A O 1
ATOM 787 N N . ARG A 1 99 ? -8.790 -4.144 5.651 1.00 87.44 99 ARG A N 1
ATOM 788 C CA . ARG A 1 99 ? -9.339 -5.202 6.520 1.00 87.44 99 ARG A CA 1
ATOM 789 C C . ARG A 1 99 ? -8.734 -5.195 7.921 1.00 87.44 99 ARG A C 1
ATOM 791 O O . ARG A 1 99 ? -9.459 -5.334 8.905 1.00 87.44 99 ARG A O 1
ATOM 798 N N . TYR A 1 100 ? -7.418 -5.017 8.025 1.00 89.81 100 TYR A N 1
ATOM 799 C CA . TYR A 1 100 ? -6.710 -4.991 9.305 1.00 89.81 100 TYR A CA 1
ATOM 800 C C . TYR A 1 100 ? -7.208 -3.883 10.240 1.00 89.81 100 TYR A C 1
ATOM 802 O O . TYR A 1 100 ? -7.346 -4.103 11.451 1.00 89.81 100 TYR A O 1
ATOM 810 N N . TYR A 1 101 ? -7.444 -2.689 9.692 1.00 90.69 101 TYR A N 1
ATOM 811 C CA . TYR A 1 101 ? -7.925 -1.546 10.462 1.00 90.69 101 TYR A CA 1
ATOM 812 C C . TYR A 1 101 ? -9.426 -1.623 10.732 1.00 90.69 101 TYR A C 1
ATOM 814 O O . TYR A 1 101 ? -9.829 -1.338 11.858 1.00 90.69 101 TYR A O 1
ATOM 822 N N . ASP A 1 102 ? -10.224 -2.102 9.778 1.00 88.25 102 ASP A N 1
ATOM 823 C CA . ASP A 1 102 ? -11.670 -2.278 9.956 1.00 88.25 102 ASP A CA 1
ATOM 824 C C . ASP A 1 102 ? -11.977 -3.297 11.064 1.00 88.25 102 ASP A C 1
ATOM 826 O O . ASP A 1 102 ? -12.807 -3.042 11.936 1.00 88.25 102 ASP A O 1
ATOM 830 N N . ALA A 1 103 ? -11.237 -4.412 11.122 1.00 87.06 103 ALA A N 1
ATOM 831 C CA . ALA A 1 103 ? -11.371 -5.399 12.197 1.00 87.06 103 ALA A CA 1
ATOM 832 C C . ALA A 1 103 ? -11.055 -4.810 13.585 1.00 87.06 103 ALA A C 1
ATOM 834 O O . ALA A 1 103 ? -11.698 -5.143 14.584 1.00 87.06 103 ALA A O 1
ATOM 835 N N . ARG A 1 104 ? -10.068 -3.909 13.666 1.00 87.56 104 ARG A N 1
ATOM 836 C CA . ARG A 1 104 ? -9.693 -3.235 14.919 1.00 87.56 104 ARG A CA 1
ATOM 837 C C . ARG A 1 104 ? -10.697 -2.167 15.314 1.00 87.56 104 ARG A C 1
ATOM 839 O O . ARG A 1 104 ? -11.001 -2.048 16.499 1.00 87.56 104 ARG A O 1
ATOM 846 N N . GLU A 1 105 ? -11.209 -1.408 14.354 1.00 86.50 105 GLU A N 1
ATOM 847 C CA . GLU A 1 105 ? -12.267 -0.429 14.584 1.00 86.50 105 GLU A CA 1
ATOM 848 C C . GLU A 1 105 ? -13.544 -1.110 15.088 1.00 86.50 105 GLU A C 1
ATOM 850 O O . GLU A 1 105 ? -14.103 -0.694 16.105 1.00 86.50 105 GLU A O 1
ATOM 855 N N . GLU A 1 106 ? -13.938 -2.227 14.476 1.00 84.94 106 GLU A N 1
ATOM 856 C CA . GLU A 1 106 ? -15.075 -3.022 14.936 1.00 84.94 106 GLU A CA 1
ATOM 857 C C . GLU A 1 106 ? -14.836 -3.593 16.342 1.00 84.94 106 GLU A C 1
ATOM 859 O O . GLU A 1 106 ? -15.698 -3.488 17.217 1.00 84.94 106 GLU A O 1
ATOM 864 N N . GLY A 1 107 ? -13.632 -4.109 16.618 1.00 84.31 107 GLY A N 1
ATOM 865 C CA . GLY A 1 107 ? -13.247 -4.560 17.957 1.00 84.31 107 GLY A CA 1
ATOM 866 C C . GLY A 1 107 ? -13.340 -3.452 19.016 1.00 84.31 107 GLY A C 1
ATOM 867 O O . GLY A 1 107 ? -13.833 -3.684 20.126 1.00 84.31 107 GLY A O 1
ATOM 868 N N . LEU A 1 108 ? -12.925 -2.225 18.676 1.00 83.00 108 LEU A N 1
ATOM 869 C CA . LEU A 1 108 ? -13.089 -1.053 19.540 1.00 83.00 108 LEU A CA 1
ATOM 870 C C . LEU A 1 108 ? -14.570 -0.715 19.756 1.00 83.00 108 LEU A C 1
ATOM 872 O O . LEU A 1 108 ? -14.977 -0.471 20.896 1.00 83.00 108 LEU A O 1
ATOM 876 N N . ARG A 1 109 ? -15.380 -0.736 18.693 1.00 83.31 109 ARG A N 1
ATOM 877 C CA . ARG A 1 109 ? -16.817 -0.435 18.736 1.00 83.31 109 ARG A CA 1
ATOM 878 C C . ARG A 1 109 ? -17.568 -1.406 19.643 1.00 83.31 109 ARG A C 1
ATOM 880 O O . ARG A 1 109 ? -18.289 -0.969 20.542 1.00 83.31 109 ARG A O 1
ATOM 887 N N . VAL A 1 110 ? -17.347 -2.710 19.469 1.00 85.31 110 VAL A N 1
ATOM 888 C CA . VAL A 1 110 ? -17.970 -3.765 20.284 1.00 85.31 110 VAL A CA 1
ATOM 889 C C . VAL A 1 110 ? -17.556 -3.641 21.747 1.00 85.31 110 VAL A C 1
ATOM 891 O O . VAL A 1 110 ? -18.408 -3.711 22.636 1.00 85.31 110 VAL A O 1
ATOM 894 N N . ARG A 1 111 ? -16.266 -3.409 22.028 1.00 79.31 111 ARG A N 1
ATOM 895 C CA . ARG A 1 111 ? -15.795 -3.184 23.402 1.00 79.31 111 ARG A CA 1
ATOM 896 C C . ARG A 1 111 ? -16.476 -1.966 24.019 1.00 79.31 111 ARG A C 1
ATOM 898 O O . ARG A 1 111 ? -16.971 -2.056 25.136 1.00 79.31 111 ARG A O 1
ATOM 905 N N . CYS A 1 112 ? -16.575 -0.864 23.278 1.00 80.06 112 CYS A N 1
ATOM 906 C CA . CYS A 1 112 ? -17.244 0.340 23.755 1.00 80.06 112 CYS A CA 1
ATOM 907 C C . CYS A 1 112 ? -18.720 0.098 24.094 1.00 80.06 112 CYS A C 1
ATOM 909 O O . CYS A 1 112 ? -19.188 0.546 25.139 1.00 80.06 112 CYS A O 1
ATOM 911 N N . GLN A 1 113 ? -19.445 -0.639 23.252 1.00 82.75 113 GLN A N 1
ATOM 912 C CA . GLN A 1 113 ? -20.844 -0.990 23.506 1.00 82.75 113 GLN A CA 1
ATOM 913 C C . GLN A 1 113 ? -21.006 -1.881 24.741 1.00 82.75 113 GLN A C 1
ATOM 915 O O . GLN A 1 113 ? -21.910 -1.647 25.543 1.00 82.75 113 GLN A O 1
ATOM 920 N N . ARG A 1 114 ? -20.125 -2.875 24.925 1.00 82.31 114 ARG A N 1
ATOM 921 C CA . ARG A 1 114 ? -20.144 -3.768 26.096 1.00 82.31 114 ARG A CA 1
ATOM 922 C C . ARG A 1 114 ? -19.925 -3.004 27.399 1.00 82.31 114 ARG A C 1
ATOM 924 O O . ARG A 1 114 ? -20.718 -3.160 28.324 1.00 82.31 114 ARG A O 1
ATOM 931 N N . GLU A 1 115 ? -18.898 -2.158 27.448 1.00 78.19 115 GLU A N 1
ATOM 932 C CA . GLU A 1 115 ? -18.602 -1.334 28.627 1.00 78.19 115 GLU A CA 1
ATOM 933 C C . GLU A 1 115 ? -19.750 -0.360 28.916 1.00 78.19 115 GLU A C 1
ATOM 935 O O . GLU A 1 115 ? -20.206 -0.236 30.051 1.00 78.19 115 GLU A O 1
ATOM 940 N N . TYR A 1 116 ? -20.300 0.277 27.879 1.00 74.19 116 TYR A N 1
ATOM 941 C CA . TYR A 1 116 ? -21.445 1.170 28.034 1.00 74.19 116 TYR A CA 1
ATOM 942 C C . TYR A 1 116 ? -22.670 0.439 28.605 1.00 74.19 116 TYR A C 1
ATOM 944 O O . TYR A 1 116 ? -23.276 0.902 29.573 1.00 74.19 116 TYR A O 1
ATOM 952 N N . ALA A 1 117 ? -22.998 -0.738 28.065 1.00 79.81 117 ALA A N 1
ATOM 953 C CA . ALA A 1 117 ? -24.094 -1.565 28.556 1.00 79.81 117 ALA A CA 1
ATOM 954 C C . ALA A 1 117 ? -23.885 -1.987 30.023 1.00 79.81 117 ALA A C 1
ATOM 956 O O . ALA A 1 117 ? -24.817 -1.897 30.824 1.00 79.81 117 ALA A O 1
ATOM 957 N N . ALA A 1 118 ? -22.667 -2.384 30.402 1.00 76.00 118 ALA A N 1
ATOM 958 C CA . ALA A 1 118 ? -22.329 -2.751 31.779 1.00 76.00 118 ALA A CA 1
ATOM 959 C C . ALA A 1 118 ? -22.537 -1.584 32.759 1.00 76.00 118 ALA A C 1
ATOM 961 O O . ALA A 1 118 ? -23.102 -1.757 33.843 1.00 76.00 118 ALA A O 1
ATOM 962 N N . VAL A 1 119 ? -22.154 -0.375 32.349 1.00 71.56 119 VAL A N 1
ATOM 963 C CA . VAL A 1 119 ? -22.263 0.812 33.197 1.00 71.56 119 VAL A CA 1
ATOM 964 C C . VAL A 1 119 ? -23.706 1.346 33.266 1.00 71.56 119 VAL A C 1
ATOM 966 O O . VAL A 1 119 ? -24.143 1.815 34.316 1.00 71.56 119 VAL A O 1
ATOM 969 N N . THR A 1 120 ? -24.506 1.219 32.201 1.00 71.06 120 THR A N 1
ATOM 970 C CA . THR A 1 120 ? -25.944 1.569 32.251 1.00 71.06 120 THR A CA 1
ATOM 971 C C . THR A 1 120 ? -26.763 0.664 33.174 1.00 71.06 120 THR A C 1
ATOM 973 O O . THR A 1 120 ? -27.711 1.139 33.796 1.00 71.06 120 THR A O 1
ATOM 976 N N . LYS A 1 121 ? -26.379 -0.611 33.327 1.00 74.06 121 LYS A N 1
ATOM 977 C CA . LYS A 1 121 ? -27.070 -1.570 34.207 1.00 74.06 121 LYS A CA 1
ATOM 978 C C . LYS A 1 121 ? -26.845 -1.323 35.702 1.00 74.06 121 LYS A C 1
ATOM 980 O O . LYS A 1 121 ? -27.658 -1.761 36.504 1.00 74.06 121 LYS A O 1
ATOM 985 N N . THR A 1 122 ? -25.763 -0.647 36.087 1.00 67.62 122 THR A N 1
ATOM 986 C CA . THR A 1 122 ? -25.317 -0.552 37.491 1.00 67.62 122 THR A CA 1
ATOM 987 C C . THR A 1 122 ? -25.762 0.715 38.229 1.00 67.62 122 THR A C 1
ATOM 989 O O . THR A 1 122 ? -25.448 0.862 39.403 1.00 67.62 122 THR A O 1
ATOM 992 N N . GLY A 1 123 ? -26.538 1.612 37.606 1.00 64.25 123 GLY A N 1
ATOM 993 C CA . GLY A 1 123 ? -26.987 2.846 38.264 1.00 64.25 123 GLY A CA 1
ATOM 994 C C . GLY A 1 123 ? -25.833 3.838 38.455 1.00 64.25 123 GLY A C 1
ATOM 995 O O . GLY A 1 123 ? -25.126 3.862 39.457 1.00 64.25 123 GLY A O 1
ATOM 996 N N . LEU A 1 124 ? -25.625 4.681 37.449 1.00 66.25 124 LEU A N 1
ATOM 997 C CA . LEU A 1 124 ? -24.460 5.556 37.317 1.00 66.25 124 LEU A CA 1
ATOM 998 C C . LEU A 1 124 ? -24.411 6.714 38.336 1.00 66.25 124 LEU A C 1
ATOM 1000 O O . LEU A 1 124 ? -25.141 7.703 38.200 1.00 66.25 124 LEU A O 1
ATOM 1004 N N . THR A 1 125 ? -23.452 6.679 39.268 1.00 74.12 125 THR A N 1
ATOM 1005 C CA . THR A 1 125 ? -23.053 7.868 40.046 1.00 74.12 125 THR A CA 1
ATOM 1006 C C . THR A 1 125 ? -22.369 8.916 39.147 1.00 74.12 125 THR A C 1
ATOM 1008 O O . THR A 1 125 ? -21.898 8.619 38.045 1.00 74.12 125 THR A O 1
ATOM 1011 N N . LYS A 1 126 ? -22.280 10.179 39.596 1.00 73.00 126 LYS A N 1
ATOM 1012 C CA . LYS A 1 126 ? -21.667 11.290 38.829 1.00 73.00 126 LYS A CA 1
ATOM 1013 C C . LYS A 1 126 ? -20.228 10.994 38.371 1.00 73.00 126 LYS A C 1
ATOM 1015 O O . LYS A 1 126 ? -19.844 11.401 37.275 1.00 73.00 126 LYS A O 1
ATOM 1020 N N . HIS A 1 127 ? -19.449 10.278 39.183 1.00 70.44 127 HIS A N 1
ATOM 1021 C CA . HIS A 1 127 ? -18.069 9.897 38.864 1.00 70.44 127 HIS A CA 1
ATOM 1022 C C . HIS A 1 127 ? -18.003 8.877 37.723 1.00 70.44 127 HIS A C 1
ATOM 1024 O O . HIS A 1 127 ? -17.222 9.056 36.789 1.00 70.44 127 HIS A O 1
ATOM 1030 N N . TRP A 1 128 ? -18.897 7.886 37.724 1.00 73.00 128 TRP A N 1
ATOM 1031 C CA . TRP A 1 128 ? -18.995 6.910 36.641 1.00 73.00 128 TRP A CA 1
ATOM 1032 C C . TRP A 1 128 ? -19.461 7.539 35.321 1.00 73.00 128 TRP A C 1
ATOM 1034 O O . TRP A 1 128 ? -18.949 7.179 34.265 1.00 73.00 128 TRP A O 1
ATOM 1044 N N . LYS A 1 129 ? -20.342 8.554 35.357 1.00 71.62 129 LYS A N 1
ATOM 1045 C CA . LYS A 1 129 ? -20.745 9.292 34.139 1.00 71.62 129 LYS A CA 1
ATOM 1046 C C . LYS A 1 129 ? -19.551 9.973 33.471 1.00 71.62 129 LYS A C 1
ATOM 1048 O O . LYS A 1 129 ? -19.415 9.916 32.253 1.00 71.62 129 LYS A O 1
ATOM 1053 N N . ARG A 1 130 ? -18.666 10.585 34.267 1.00 73.12 130 ARG A N 1
ATOM 1054 C CA . ARG A 1 130 ? -17.426 11.195 33.763 1.00 73.12 130 ARG A CA 1
ATOM 1055 C C . ARG A 1 130 ? -16.469 10.146 33.202 1.00 73.12 130 ARG A C 1
ATOM 1057 O O . ARG A 1 130 ? -15.944 10.356 32.117 1.00 73.12 130 ARG A O 1
ATOM 1064 N N . ALA A 1 131 ? -16.304 9.011 33.884 1.00 75.00 131 ALA A N 1
ATOM 1065 C CA . ALA A 1 131 ? -15.456 7.919 33.407 1.00 75.00 131 ALA A CA 1
ATOM 1066 C C . ALA A 1 131 ? -15.914 7.372 32.042 1.00 75.00 131 ALA A C 1
ATOM 1068 O O . ALA A 1 131 ? -15.087 7.190 31.154 1.00 75.00 131 ALA A O 1
ATOM 1069 N N . VAL A 1 132 ? -17.225 7.195 31.834 1.00 75.25 132 VAL A N 1
ATOM 1070 C CA . VAL A 1 132 ? -17.792 6.750 30.546 1.00 75.25 132 VAL A CA 1
ATOM 1071 C C . VAL A 1 132 ? -17.545 7.762 29.424 1.00 75.25 132 VAL A C 1
ATOM 1073 O O . VAL A 1 132 ? -17.183 7.368 28.317 1.00 75.25 132 VAL A O 1
ATOM 1076 N N . ILE A 1 133 ? -17.711 9.063 29.692 1.00 75.25 133 ILE A N 1
ATOM 1077 C CA . ILE A 1 133 ? -17.442 10.123 28.703 1.00 75.25 133 ILE A CA 1
ATOM 1078 C C . ILE A 1 133 ? -15.960 10.133 28.315 1.00 75.25 133 ILE A C 1
ATOM 1080 O O . ILE A 1 133 ? -15.641 10.140 27.127 1.00 75.25 133 ILE A O 1
ATOM 1084 N N . THR A 1 134 ? -15.058 10.085 29.300 1.00 79.06 134 THR A N 1
ATOM 1085 C CA . THR A 1 134 ? -13.611 10.031 29.052 1.00 79.06 134 THR A CA 1
ATOM 1086 C C . THR A 1 134 ? -13.234 8.780 28.266 1.00 79.06 134 THR A C 1
ATOM 1088 O O . THR A 1 134 ? -12.500 8.871 27.287 1.00 79.06 134 THR A O 1
ATOM 1091 N N . PHE A 1 135 ? -13.781 7.621 28.640 1.00 77.19 135 PHE A N 1
ATOM 1092 C CA . PHE A 1 135 ? -13.548 6.367 27.933 1.00 77.19 135 PHE A CA 1
ATOM 1093 C C . PHE A 1 135 ? -13.977 6.457 26.464 1.00 77.19 135 PHE A C 1
ATOM 1095 O O . PHE A 1 135 ? -13.191 6.123 25.580 1.00 77.19 135 PHE A O 1
ATOM 1102 N N . ARG A 1 136 ? -15.175 6.988 26.182 1.00 79.00 136 ARG A N 1
ATOM 1103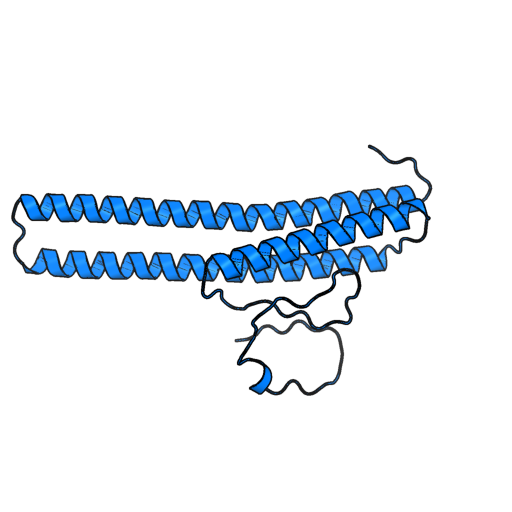 C CA . ARG A 1 136 ? -15.648 7.215 24.808 1.00 79.00 136 ARG A CA 1
ATOM 1104 C C . ARG A 1 136 ? -14.704 8.127 24.024 1.00 79.00 136 ARG A C 1
ATOM 1106 O O . ARG A 1 136 ? -14.323 7.781 22.913 1.00 79.00 136 ARG A O 1
ATOM 1113 N N . TYR A 1 137 ? -14.274 9.241 24.615 1.00 78.19 137 TYR A N 1
ATOM 1114 C CA . TYR A 1 137 ? -13.344 10.165 23.963 1.00 78.19 137 TYR A CA 1
ATOM 1115 C C . TYR A 1 137 ? -12.000 9.501 23.626 1.00 78.19 137 TYR A C 1
ATOM 1117 O O . TYR A 1 137 ? -11.482 9.664 22.522 1.00 78.19 137 TYR A O 1
ATOM 1125 N N . CYS A 1 138 ? -11.447 8.704 24.545 1.00 79.88 138 CYS A N 1
ATOM 1126 C CA . CYS A 1 138 ? -10.224 7.941 24.298 1.00 79.88 138 CYS A CA 1
ATOM 1127 C C . CYS A 1 138 ? -10.394 6.919 23.161 1.00 79.88 138 CYS A C 1
ATOM 1129 O O . CYS A 1 138 ? -9.474 6.730 22.364 1.00 79.88 138 CYS A O 1
ATOM 1131 N N . MET A 1 139 ? -11.559 6.276 23.065 1.00 80.94 139 MET A N 1
ATOM 1132 C CA . MET A 1 139 ? -11.865 5.314 22.002 1.00 80.94 139 MET A CA 1
ATOM 1133 C C . MET A 1 139 ? -12.036 6.002 20.641 1.00 80.94 139 MET A C 1
ATOM 1135 O O . MET A 1 139 ? -11.464 5.533 19.657 1.00 80.94 139 MET A O 1
ATOM 1139 N N . ASP A 1 140 ? -12.719 7.149 20.592 1.00 81.81 140 ASP A N 1
ATOM 1140 C CA . ASP A 1 140 ? -12.861 7.966 19.379 1.00 81.81 140 ASP A CA 1
ATOM 1141 C C . ASP A 1 140 ? -11.497 8.482 18.892 1.00 81.81 140 ASP A C 1
ATOM 1143 O O . ASP A 1 140 ? -11.184 8.423 17.701 1.00 81.81 140 ASP A O 1
ATOM 1147 N N . ALA A 1 141 ? -10.635 8.935 19.810 1.00 85.44 141 ALA A N 1
ATOM 1148 C CA . ALA A 1 141 ? -9.266 9.330 19.485 1.00 85.44 141 ALA A CA 1
ATOM 1149 C C . ALA A 1 141 ? -8.458 8.158 18.901 1.00 85.44 141 ALA A C 1
ATOM 1151 O O . ALA A 1 141 ? -7.709 8.335 17.940 1.00 85.44 141 ALA A O 1
ATOM 1152 N N . ARG A 1 142 ? -8.640 6.945 19.434 1.00 85.38 142 ARG A N 1
ATOM 1153 C CA . ARG A 1 142 ? -7.968 5.739 18.938 1.00 85.38 142 ARG A CA 1
ATOM 1154 C C . ARG A 1 142 ? -8.458 5.322 17.549 1.00 85.38 142 ARG A C 1
ATOM 1156 O O . ARG A 1 142 ? -7.624 4.963 16.722 1.00 85.38 142 ARG A O 1
ATOM 1163 N N . SER A 1 143 ? -9.760 5.424 17.272 1.00 83.00 143 SER A N 1
ATOM 1164 C CA . SER A 1 143 ? -10.306 5.204 15.922 1.00 83.00 143 SER A CA 1
ATOM 1165 C C . SER A 1 143 ? -9.726 6.210 14.914 1.00 83.00 143 SER A C 1
ATOM 1167 O O . SER A 1 143 ? -9.194 5.808 13.880 1.00 83.00 143 SER A O 1
ATOM 1169 N N . LYS A 1 144 ? -9.671 7.506 15.259 1.00 88.25 144 LYS A N 1
ATOM 1170 C CA . LYS A 1 144 ? -9.031 8.529 14.406 1.00 88.25 144 LYS A CA 1
ATOM 1171 C C . LYS A 1 144 ? -7.558 8.234 14.119 1.00 88.25 144 LYS A C 1
ATOM 1173 O O . LYS A 1 144 ? -7.076 8.447 13.010 1.00 88.25 144 LYS A O 1
ATOM 1178 N N . LEU A 1 145 ? -6.818 7.731 15.106 1.00 89.00 145 LEU A N 1
ATOM 1179 C CA . LEU A 1 145 ? -5.430 7.322 14.885 1.00 89.00 145 LEU A CA 1
ATOM 1180 C C . LEU A 1 145 ? -5.333 6.154 13.896 1.00 89.00 145 LEU A C 1
ATOM 1182 O O . LEU A 1 145 ? -4.425 6.138 13.067 1.00 89.00 145 LEU A O 1
ATOM 1186 N N . TYR A 1 146 ? -6.259 5.197 13.949 1.00 89.38 146 TYR A N 1
ATOM 1187 C CA . TYR A 1 146 ? -6.325 4.099 12.985 1.00 89.38 146 TYR A CA 1
ATOM 1188 C C . TYR A 1 146 ? -6.641 4.582 11.571 1.00 89.38 146 TYR A C 1
ATOM 1190 O O . TYR A 1 146 ? -5.950 4.169 10.642 1.00 89.38 146 TYR A O 1
ATOM 1198 N N . SER A 1 147 ? -7.575 5.520 11.398 1.00 87.44 147 SER A N 1
ATOM 1199 C CA . SER A 1 147 ? -7.870 6.076 10.073 1.00 87.44 147 SER A CA 1
ATOM 1200 C C . SER A 1 147 ? -6.675 6.824 9.474 1.00 87.44 147 SER A C 1
ATOM 1202 O O . SER A 1 147 ? -6.380 6.647 8.295 1.00 87.44 147 SER A O 1
ATOM 1204 N N . ILE A 1 148 ? -5.943 7.604 10.280 1.00 91.12 148 ILE A N 1
ATOM 1205 C CA . ILE A 1 148 ? -4.728 8.309 9.834 1.00 91.12 148 ILE A CA 1
ATOM 1206 C C . ILE A 1 148 ? -3.640 7.307 9.431 1.00 91.12 148 ILE A C 1
ATOM 1208 O O . ILE A 1 148 ? -3.035 7.430 8.367 1.00 91.12 148 ILE A O 1
ATOM 1212 N N . LYS A 1 149 ? -3.399 6.290 10.267 1.00 91.44 149 LYS A N 1
ATOM 1213 C CA . LYS A 1 149 ? -2.392 5.253 10.007 1.00 91.44 149 LYS A CA 1
ATOM 1214 C C . LYS A 1 149 ? -2.706 4.417 8.766 1.00 91.44 149 LYS A C 1
ATOM 1216 O O . LYS A 1 149 ? -1.774 4.054 8.050 1.00 91.44 149 LYS A O 1
ATOM 1221 N N . ARG A 1 150 ? -3.986 4.120 8.532 1.00 93.12 150 ARG A N 1
ATOM 1222 C CA . ARG A 1 150 ? -4.489 3.453 7.327 1.00 93.12 150 ARG A CA 1
ATOM 1223 C C . ARG A 1 150 ? -4.245 4.309 6.089 1.00 93.12 150 ARG A C 1
ATOM 1225 O O . ARG A 1 150 ? -3.618 3.836 5.151 1.00 93.12 150 ARG A O 1
ATOM 1232 N N . TYR A 1 151 ? -4.685 5.569 6.128 1.00 93.25 151 TYR A N 1
ATOM 123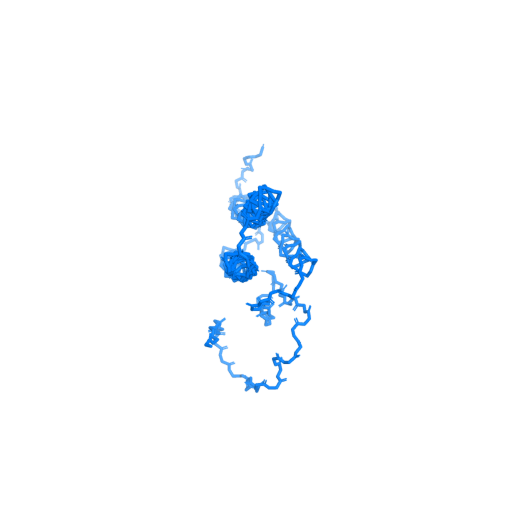3 C CA . TYR A 1 151 ? -4.543 6.507 5.014 1.00 93.25 151 TYR A CA 1
ATOM 1234 C C . TYR A 1 151 ? -3.083 6.678 4.598 1.00 93.25 151 TYR A C 1
ATOM 1236 O O . TYR A 1 151 ? -2.771 6.546 3.423 1.00 93.25 151 TYR A O 1
ATOM 1244 N N . LYS A 1 152 ? -2.183 6.896 5.567 1.00 94.69 152 LYS A N 1
ATOM 1245 C CA . LYS A 1 152 ? -0.752 7.053 5.289 1.00 94.69 152 LYS A CA 1
ATOM 1246 C C . LYS A 1 152 ? -0.183 5.857 4.513 1.00 94.69 152 LYS A C 1
ATOM 1248 O O . LYS A 1 152 ? 0.460 6.050 3.498 1.00 94.69 152 LYS A O 1
ATOM 1253 N N . ARG A 1 153 ? -0.455 4.632 4.969 1.00 93.12 153 ARG A N 1
ATOM 1254 C CA . ARG A 1 153 ? 0.072 3.402 4.352 1.00 93.12 153 ARG A CA 1
ATOM 1255 C C . ARG A 1 153 ? -0.427 3.184 2.927 1.00 93.12 153 ARG A C 1
ATOM 1257 O O . ARG A 1 153 ? 0.358 2.828 2.059 1.00 93.12 153 ARG A O 1
ATOM 1264 N N . ILE A 1 154 ? -1.723 3.408 2.705 1.00 93.12 154 ILE A N 1
ATOM 1265 C CA . ILE A 1 154 ? -2.327 3.322 1.369 1.00 93.12 154 ILE A CA 1
ATOM 1266 C C . ILE A 1 154 ? -1.690 4.367 0.449 1.00 93.12 154 ILE A C 1
ATOM 1268 O O . ILE A 1 154 ? -1.245 4.036 -0.644 1.00 93.12 154 ILE A O 1
ATOM 1272 N N . HIS A 1 155 ? -1.571 5.604 0.934 1.00 95.81 155 HIS A N 1
ATOM 1273 C CA . HIS A 1 155 ? -0.953 6.693 0.188 1.00 95.81 155 HIS A CA 1
ATOM 1274 C C . HIS A 1 155 ? 0.516 6.407 -0.160 1.00 95.81 155 HIS A C 1
ATOM 1276 O O . HIS A 1 155 ? 0.936 6.680 -1.277 1.00 95.81 155 HIS A O 1
ATOM 1282 N N . ASP A 1 156 ? 1.304 5.847 0.763 1.00 95.38 156 ASP A N 1
ATOM 1283 C CA . ASP A 1 156 ? 2.717 5.525 0.522 1.00 95.38 156 ASP A CA 1
ATOM 1284 C C . ASP A 1 156 ? 2.881 4.480 -0.608 1.00 95.38 156 ASP A C 1
ATOM 1286 O O . ASP A 1 156 ? 3.781 4.603 -1.442 1.00 95.38 156 ASP A O 1
ATOM 1290 N N . LEU A 1 157 ? 1.983 3.488 -0.689 1.00 95.00 157 LEU A N 1
ATOM 1291 C CA . LEU A 1 157 ? 1.957 2.508 -1.785 1.00 95.00 157 LEU A CA 1
ATOM 1292 C C . LEU A 1 157 ? 1.511 3.118 -3.119 1.00 95.00 157 LEU A C 1
ATOM 1294 O O . LEU A 1 157 ? 2.107 2.832 -4.158 1.00 95.00 157 LEU A O 1
ATOM 1298 N N . GLU A 1 158 ? 0.466 3.944 -3.099 1.00 95.88 158 GLU A N 1
ATOM 1299 C CA . GLU A 1 158 ? -0.051 4.617 -4.296 1.00 95.88 158 GLU A CA 1
ATOM 1300 C C . GLU A 1 158 ? 0.982 5.590 -4.880 1.00 95.88 158 GLU A C 1
ATOM 1302 O O . GLU A 1 158 ? 1.246 5.557 -6.081 1.00 95.88 158 GLU A O 1
ATOM 1307 N N . ASP A 1 159 ? 1.652 6.372 -4.033 1.00 96.94 159 ASP A N 1
ATOM 1308 C CA . ASP A 1 159 ? 2.745 7.264 -4.431 1.00 96.94 159 ASP A CA 1
ATOM 1309 C C . ASP A 1 159 ? 3.927 6.487 -5.037 1.00 96.94 159 ASP A C 1
ATOM 1311 O O . ASP A 1 159 ? 4.495 6.894 -6.057 1.00 96.94 159 ASP A O 1
ATOM 1315 N N . ALA A 1 160 ? 4.292 5.336 -4.462 1.00 95.69 160 ALA A N 1
ATOM 1316 C CA . ALA A 1 160 ? 5.337 4.485 -5.024 1.00 95.69 160 ALA A CA 1
ATOM 1317 C C . ALA A 1 160 ? 4.965 3.952 -6.418 1.00 95.69 160 ALA A C 1
ATOM 1319 O O . ALA A 1 160 ? 5.801 3.999 -7.330 1.00 95.69 160 ALA A O 1
ATOM 1320 N N . LEU A 1 161 ? 3.715 3.514 -6.596 1.00 96.38 161 LEU A N 1
ATOM 1321 C CA . LEU A 1 161 ? 3.183 3.036 -7.872 1.00 96.38 161 LEU A CA 1
ATOM 1322 C C . LEU A 1 161 ? 3.132 4.150 -8.922 1.00 96.38 161 LEU A C 1
ATOM 1324 O O . LEU A 1 161 ? 3.513 3.934 -10.073 1.00 96.38 161 LEU A O 1
ATOM 1328 N N . ASP A 1 162 ? 2.696 5.348 -8.550 1.00 96.56 162 ASP A N 1
ATOM 1329 C CA . ASP A 1 162 ? 2.618 6.480 -9.473 1.00 96.56 162 ASP A CA 1
ATOM 1330 C C . ASP A 1 162 ? 4.003 6.959 -9.903 1.00 96.56 162 ASP A C 1
ATOM 1332 O O . ASP A 1 162 ? 4.231 7.227 -11.087 1.00 96.56 162 ASP A O 1
ATOM 1336 N N . LYS A 1 163 ? 4.975 6.952 -8.986 1.00 95.75 163 LYS A N 1
ATOM 1337 C CA . LYS A 1 163 ? 6.379 7.163 -9.347 1.00 95.75 163 LYS A CA 1
ATOM 1338 C C . LYS A 1 163 ? 6.874 6.070 -10.293 1.00 95.75 163 LYS A C 1
ATOM 1340 O O . LYS A 1 163 ? 7.533 6.399 -11.272 1.00 95.75 163 LYS A O 1
ATOM 1345 N N . LEU A 1 164 ? 6.569 4.791 -10.046 1.00 94.88 164 LEU A N 1
ATOM 1346 C CA . LEU A 1 164 ? 6.939 3.711 -10.971 1.00 94.88 164 LEU A CA 1
ATOM 1347 C C . LEU A 1 164 ? 6.405 3.990 -12.378 1.00 94.88 164 LEU A C 1
ATOM 1349 O O . LEU A 1 164 ? 7.196 3.992 -13.318 1.00 94.88 164 LEU A O 1
ATOM 1353 N N . LYS A 1 165 ? 5.117 4.315 -12.529 1.00 94.12 165 LYS A N 1
ATOM 1354 C CA . LYS A 1 165 ? 4.528 4.655 -13.836 1.00 94.12 165 LYS A CA 1
ATOM 1355 C C . LYS A 1 165 ? 5.262 5.815 -14.508 1.00 94.12 165 LYS A C 1
ATOM 1357 O O . LYS A 1 165 ? 5.679 5.682 -15.656 1.00 94.12 165 LYS A O 1
ATOM 1362 N N . LYS A 1 166 ? 5.446 6.924 -13.786 1.00 94.31 166 LYS A N 1
ATOM 1363 C CA . LYS A 1 166 ? 6.078 8.140 -14.312 1.00 94.31 166 LYS A CA 1
ATOM 1364 C C . LYS A 1 166 ? 7.503 7.872 -14.803 1.00 94.31 166 LYS A C 1
ATOM 1366 O O . LYS A 1 166 ? 7.810 8.124 -15.963 1.00 94.31 166 LYS A O 1
ATOM 1371 N N . TYR A 1 167 ? 8.354 7.305 -13.950 1.00 91.00 167 TYR A N 1
ATOM 1372 C CA . TYR A 1 167 ? 9.759 7.068 -14.294 1.00 91.00 167 TYR A CA 1
ATOM 1373 C C . TYR A 1 167 ? 9.934 5.986 -15.367 1.00 91.00 167 TYR A C 1
ATOM 1375 O O . TYR A 1 167 ? 10.864 6.060 -16.165 1.00 91.00 167 TYR A O 1
ATOM 1383 N N . SER A 1 168 ? 9.024 5.012 -15.444 1.00 88.81 168 SER A N 1
ATOM 1384 C CA . SER A 1 168 ? 9.050 4.020 -16.525 1.00 88.81 168 SER A CA 1
ATOM 1385 C C . SER A 1 168 ? 8.718 4.644 -17.885 1.00 88.81 168 SER A C 1
ATOM 1387 O O . SER A 1 168 ? 9.338 4.299 -18.888 1.00 88.81 168 SER A O 1
ATOM 1389 N N . GLN A 1 169 ? 7.773 5.590 -17.928 1.00 89.12 169 GLN A N 1
ATOM 1390 C CA . GLN A 1 169 ? 7.453 6.340 -19.149 1.00 89.12 169 GLN A CA 1
ATOM 1391 C C . GLN A 1 169 ? 8.621 7.224 -19.594 1.00 89.12 169 GLN A C 1
ATOM 1393 O O . GLN A 1 169 ? 8.948 7.255 -20.778 1.00 89.12 169 GLN A O 1
ATOM 1398 N N . GLU A 1 170 ? 9.284 7.900 -18.653 1.00 88.69 170 GLU A N 1
ATOM 1399 C CA . GLU A 1 170 ? 10.499 8.673 -18.934 1.00 88.69 170 GLU A CA 1
ATOM 1400 C C . GLU A 1 170 ? 11.620 7.775 -19.479 1.00 88.69 170 GLU A C 1
ATOM 1402 O O . GLU A 1 170 ? 12.255 8.114 -20.475 1.00 88.69 170 GLU A O 1
ATOM 1407 N N . ALA A 1 171 ? 11.826 6.594 -18.890 1.00 88.00 171 ALA A N 1
ATOM 1408 C CA . ALA A 1 171 ? 12.826 5.640 -19.360 1.00 88.00 171 ALA A CA 1
ATOM 1409 C C . ALA A 1 171 ? 12.538 5.126 -20.783 1.00 88.00 171 ALA A C 1
ATOM 1411 O O . ALA A 1 171 ? 13.464 5.016 -21.588 1.00 88.00 171 ALA A O 1
ATOM 1412 N N . LEU A 1 172 ? 11.270 4.866 -21.126 1.00 88.25 172 LEU A N 1
ATOM 1413 C CA . LEU A 1 172 ? 10.862 4.518 -22.494 1.00 88.25 172 LEU A CA 1
ATOM 1414 C C . LEU A 1 172 ? 11.096 5.674 -23.470 1.00 88.25 172 LEU A C 1
ATOM 1416 O O . LEU A 1 172 ? 11.580 5.454 -24.580 1.00 88.25 172 LEU A O 1
ATOM 1420 N N . PHE A 1 173 ? 10.798 6.905 -23.052 1.00 86.00 173 PHE A N 1
ATOM 1421 C CA . PHE A 1 173 ? 11.026 8.097 -23.864 1.00 86.00 173 PHE A CA 1
ATOM 1422 C C . PHE A 1 173 ? 12.511 8.280 -24.208 1.00 86.00 173 PHE A C 1
ATOM 1424 O O . PHE A 1 173 ? 12.843 8.522 -25.370 1.00 86.00 173 PHE A O 1
ATOM 1431 N N . VAL A 1 174 ? 13.393 8.081 -23.224 1.00 85.69 174 VAL A N 1
ATOM 1432 C CA . VAL A 1 174 ? 14.854 8.096 -23.407 1.00 85.69 174 VAL A CA 1
ATOM 1433 C C . VAL A 1 174 ? 15.320 6.930 -24.279 1.00 85.69 174 VAL A C 1
ATOM 1435 O O . VAL A 1 174 ? 16.137 7.118 -25.177 1.00 85.69 174 VAL A O 1
ATOM 1438 N N . SER A 1 175 ? 14.759 5.734 -24.080 1.00 84.38 175 SER A N 1
ATOM 1439 C CA . SER A 1 175 ? 15.070 4.551 -24.895 1.00 84.38 175 SER A CA 1
ATOM 1440 C C . SER A 1 175 ? 14.755 4.749 -26.379 1.00 84.38 175 SER A C 1
ATOM 1442 O O . SER A 1 175 ? 15.408 4.138 -27.221 1.00 84.38 175 SER A O 1
ATOM 1444 N N . ALA A 1 176 ? 13.784 5.605 -26.707 1.00 84.56 176 ALA A N 1
ATOM 1445 C CA . ALA A 1 176 ? 13.445 5.977 -28.079 1.00 84.56 176 ALA A CA 1
ATOM 1446 C C . ALA A 1 176 ? 14.421 7.000 -28.703 1.00 84.56 176 ALA A C 1
ATOM 1448 O O . ALA A 1 176 ? 14.190 7.458 -29.821 1.00 84.56 176 ALA A O 1
ATOM 1449 N N . GLY A 1 177 ? 15.505 7.357 -28.004 1.00 80.75 177 GLY A N 1
ATOM 1450 C CA . GLY A 1 177 ? 16.540 8.275 -28.482 1.00 80.75 177 GLY A CA 1
ATOM 1451 C C . GLY A 1 177 ? 16.260 9.751 -28.200 1.00 80.75 177 GLY A C 1
ATOM 1452 O O . GLY A 1 177 ? 16.965 10.606 -28.730 1.00 80.75 177 GLY A O 1
ATOM 1453 N N . ASN A 1 178 ? 15.249 10.063 -27.384 1.00 80.81 178 ASN A N 1
ATOM 1454 C CA . ASN A 1 178 ? 14.959 11.439 -26.994 1.00 80.81 178 ASN A CA 1
ATOM 1455 C C . ASN A 1 178 ? 15.786 11.855 -25.772 1.00 80.81 178 ASN A C 1
ATOM 1457 O O . ASN A 1 178 ? 16.100 11.033 -24.908 1.00 80.81 178 ASN A O 1
ATOM 1461 N N . GLU A 1 179 ? 16.104 13.146 -25.676 1.00 70.50 179 GLU A N 1
ATOM 1462 C CA . GLU A 1 179 ? 16.748 13.680 -24.479 1.00 70.50 179 GLU A CA 1
ATOM 1463 C C . GLU A 1 179 ? 15.804 13.578 -23.269 1.00 70.50 179 GLU A C 1
ATOM 1465 O O . GLU A 1 179 ? 14.603 13.826 -23.394 1.00 70.50 179 GLU A O 1
ATOM 1470 N N . PRO A 1 180 ? 16.310 13.195 -22.088 1.00 68.12 180 PRO A N 1
ATOM 1471 C CA . PRO A 1 180 ? 15.485 13.128 -20.892 1.00 68.12 180 PRO A CA 1
ATOM 1472 C C . PRO A 1 180 ? 14.952 14.512 -20.483 1.00 68.12 180 PRO A C 1
ATOM 1474 O O . PRO A 1 180 ? 15.688 15.493 -20.511 1.00 68.12 180 PRO A O 1
ATOM 1477 N N . ASN A 1 181 ? 13.713 14.577 -19.990 1.00 62.72 181 ASN A N 1
ATOM 1478 C CA . ASN A 1 181 ? 13.114 15.805 -19.447 1.00 62.72 181 ASN A CA 1
ATOM 1479 C C . ASN A 1 181 ? 13.364 15.963 -17.929 1.00 62.72 181 ASN A C 1
ATOM 1481 O O . ASN A 1 181 ? 12.404 16.172 -17.181 1.00 62.72 181 ASN A O 1
ATOM 1485 N N . TRP A 1 182 ? 14.607 15.802 -17.459 1.00 59.72 182 TRP A N 1
ATOM 1486 C CA . TRP A 1 182 ? 14.960 16.037 -16.047 1.00 59.72 182 TRP A CA 1
ATOM 1487 C C . TRP A 1 182 ? 15.609 17.398 -15.809 1.00 59.72 182 TRP A C 1
ATOM 1489 O O . TRP A 1 182 ? 16.401 17.846 -16.664 1.00 59.72 182 TRP A O 1
#

Secondary structure (DSSP, 8-state):
-------S------GGGGS---S-B-BTTBTTS--B--SS-SSHHHHHHHHHHHHHHHHHHHHHHHHHHHTT---HHHHHHHHHHHHHHHHHHHHHHHHHHHHHHHHHHHHHHHHHHHHHHT---HHHHHHHHHHHHHHHHHHHHHHHHHHHHHHHHHHHHHHHHHHHHHHHHHHTTPPP--

Radius of gyration: 23.02 Å; chains: 1; bounding box: 48×45×68 Å